Protein AF-A0A7J8AQA7-F1 (afdb_monomer_lite)

Structure (mmCIF, N/CA/C/O backbone):
data_AF-A0A7J8AQA7-F1
#
_entry.id   AF-A0A7J8AQA7-F1
#
loop_
_atom_site.group_PDB
_atom_site.id
_atom_site.type_symbol
_atom_site.label_atom_id
_atom_site.label_alt_id
_atom_site.label_comp_id
_atom_site.label_asym_id
_atom_site.label_entity_id
_atom_site.label_seq_id
_atom_site.pdbx_PDB_ins_code
_atom_site.Cartn_x
_atom_site.Cartn_y
_atom_site.Cartn_z
_atom_site.occupancy
_atom_site.B_iso_or_equiv
_atom_site.auth_seq_id
_atom_site.auth_comp_id
_atom_site.auth_asym_id
_atom_site.auth_atom_id
_atom_site.pdbx_PDB_model_num
ATOM 1 N N . MET A 1 1 ? 5.017 -14.494 -17.503 1.00 30.14 1 MET A N 1
ATOM 2 C CA . MET A 1 1 ? 5.510 -13.213 -18.049 1.00 30.14 1 MET A CA 1
ATOM 3 C C . MET A 1 1 ? 4.457 -12.730 -19.036 1.00 30.14 1 MET A C 1
ATOM 5 O O . MET A 1 1 ? 4.361 -13.286 -20.119 1.00 30.14 1 MET A O 1
ATOM 9 N N . LEU A 1 2 ? 3.559 -11.841 -18.611 1.00 31.84 2 LEU A N 1
ATOM 10 C CA . LEU A 1 2 ? 2.490 -11.309 -19.460 1.00 31.84 2 LEU A CA 1
ATOM 11 C C . LEU A 1 2 ? 2.710 -9.803 -19.559 1.00 31.84 2 LEU A C 1
ATOM 13 O O . LEU A 1 2 ? 2.365 -9.059 -18.648 1.00 31.84 2 LEU A O 1
ATOM 17 N N . THR A 1 3 ? 3.358 -9.385 -20.640 1.00 31.20 3 THR A N 1
ATOM 18 C CA . THR A 1 3 ? 3.394 -7.988 -21.063 1.00 31.20 3 THR A CA 1
ATOM 19 C C . THR A 1 3 ? 2.050 -7.640 -21.703 1.00 31.20 3 THR A C 1
ATOM 21 O O . THR A 1 3 ? 1.438 -8.448 -22.406 1.00 31.20 3 THR A O 1
ATOM 24 N N . CYS A 1 4 ? 1.550 -6.444 -21.404 1.00 30.61 4 CYS A N 1
ATOM 25 C CA . CYS A 1 4 ? 0.242 -5.981 -21.842 1.00 30.61 4 CYS A CA 1
ATOM 26 C C . CYS A 1 4 ? 0.306 -5.580 -23.325 1.00 30.61 4 CYS A C 1
ATOM 28 O O . CYS A 1 4 ? 0.794 -4.504 -23.662 1.00 30.61 4 CYS A O 1
ATOM 30 N N . ASN A 1 5 ? -0.181 -6.436 -24.227 1.00 33.88 5 ASN A N 1
ATOM 31 C CA . ASN A 1 5 ? -0.451 -6.035 -25.606 1.00 33.88 5 ASN A CA 1
ATOM 32 C C . ASN A 1 5 ? -1.796 -5.301 -25.666 1.00 33.88 5 ASN A C 1
ATOM 34 O O . ASN A 1 5 ? -2.840 -5.815 -25.264 1.00 33.88 5 ASN A O 1
ATOM 38 N N . LYS A 1 6 ? -1.757 -4.074 -26.180 1.00 42.66 6 LYS A N 1
ATOM 39 C CA . LYS A 1 6 ? -2.886 -3.150 -26.269 1.00 42.66 6 LYS A CA 1
ATOM 40 C C . LYS A 1 6 ? -3.877 -3.600 -27.349 1.00 42.66 6 LYS A C 1
ATOM 42 O O . LYS A 1 6 ? -3.692 -3.282 -28.516 1.00 42.66 6 LYS A O 1
ATOM 47 N N . ALA A 1 7 ? -4.952 -4.280 -26.955 1.00 35.72 7 ALA A N 1
ATOM 48 C CA . ALA A 1 7 ? -6.226 -4.282 -27.679 1.00 35.72 7 ALA A CA 1
ATOM 49 C C . ALA A 1 7 ? -7.349 -4.835 -26.786 1.00 35.72 7 ALA A C 1
ATOM 51 O O . ALA A 1 7 ? -7.366 -6.017 -26.474 1.00 35.72 7 ALA A O 1
ATOM 52 N N . GLY A 1 8 ? -8.308 -3.981 -26.417 1.00 34.59 8 GLY A N 1
ATOM 53 C CA . GLY A 1 8 ? -9.641 -4.411 -25.983 1.00 34.59 8 GLY A CA 1
ATOM 54 C C . GLY A 1 8 ? -9.737 -5.089 -24.612 1.00 34.59 8 GLY A C 1
ATOM 55 O O . GLY A 1 8 ? -9.644 -6.300 -24.494 1.00 34.59 8 GLY A O 1
ATOM 56 N N . GLY A 1 9 ? -10.048 -4.285 -23.593 1.00 37.91 9 GLY A N 1
ATOM 57 C CA . GLY A 1 9 ? -10.881 -4.670 -22.450 1.00 37.91 9 GLY A CA 1
ATOM 58 C C . GLY A 1 9 ? -10.621 -6.022 -21.784 1.00 37.91 9 GLY A C 1
ATOM 59 O O . GLY A 1 9 ? -11.379 -6.959 -22.002 1.00 37.91 9 GLY A O 1
ATOM 60 N N . ARG A 1 10 ? -9.682 -6.076 -20.835 1.00 32.62 10 ARG A N 1
ATOM 61 C CA . ARG A 1 10 ? -9.848 -6.888 -19.619 1.00 32.62 10 ARG A CA 1
ATOM 62 C C . ARG A 1 10 ? -8.823 -6.469 -18.574 1.00 32.62 10 ARG A C 1
ATOM 64 O O . ARG A 1 10 ? -7.625 -6.556 -18.808 1.00 32.62 10 ARG A O 1
ATOM 71 N N . MET A 1 11 ? -9.307 -6.016 -17.421 1.00 39.16 11 MET A N 1
ATOM 72 C CA . MET A 1 11 ? -8.495 -5.964 -16.209 1.00 39.16 11 MET A CA 1
ATOM 73 C C . MET A 1 11 ? -8.180 -7.418 -15.860 1.00 39.16 11 MET A C 1
ATOM 75 O O . MET A 1 11 ? -9.097 -8.197 -15.593 1.00 39.16 11 MET A O 1
ATOM 79 N N . VAL A 1 12 ? -6.916 -7.810 -15.971 1.00 38.47 12 VAL A N 1
ATOM 80 C CA . VAL A 1 12 ? -6.472 -9.153 -15.593 1.00 38.47 12 VAL A CA 1
ATOM 81 C C . VAL A 1 12 ? -6.319 -9.160 -14.079 1.00 38.47 12 VAL A C 1
ATOM 83 O O . VAL A 1 12 ? -5.291 -8.786 -13.526 1.00 38.47 12 VAL A O 1
ATOM 86 N N . VAL A 1 13 ? -7.422 -9.505 -13.421 1.00 39.62 13 VAL A N 1
ATOM 87 C CA . VAL A 1 13 ? -7.413 -10.099 -12.091 1.00 39.62 13 VAL A CA 1
ATOM 88 C C . VAL A 1 13 ? -7.172 -11.590 -12.281 1.00 39.62 13 VAL A C 1
ATOM 90 O O . VAL A 1 13 ? -7.855 -12.206 -13.088 1.00 39.62 13 VAL A O 1
ATOM 93 N N . ASP A 1 14 ? -6.235 -12.153 -11.530 1.00 31.72 14 ASP A N 1
ATOM 94 C CA . ASP A 1 14 ? -6.344 -13.534 -11.067 1.00 31.72 14 ASP A CA 1
ATOM 95 C C . ASP A 1 14 ? -5.856 -13.583 -9.616 1.00 31.72 14 ASP A C 1
ATOM 97 O O . ASP A 1 14 ? -4.733 -13.958 -9.294 1.00 31.72 14 ASP A O 1
ATOM 101 N N . ALA A 1 15 ? -6.754 -13.152 -8.734 1.00 33.06 15 ALA A N 1
ATOM 102 C CA . ALA A 1 15 ? -6.940 -13.734 -7.417 1.00 33.06 15 ALA A CA 1
ATOM 103 C C . ALA A 1 15 ? -8.458 -13.836 -7.222 1.00 33.06 15 ALA A C 1
ATOM 105 O O . ALA A 1 15 ? -9.181 -12.841 -7.288 1.00 33.06 15 ALA A O 1
ATOM 106 N N . ALA A 1 16 ? -8.960 -15.061 -7.100 1.00 38.97 16 ALA A N 1
ATOM 107 C CA . ALA A 1 16 ? -10.382 -15.335 -7.009 1.00 38.97 16 ALA A CA 1
ATOM 108 C C . ALA A 1 16 ? -10.960 -14.794 -5.691 1.00 38.97 16 ALA A C 1
ATOM 110 O O . ALA A 1 16 ? -10.755 -15.411 -4.654 1.00 38.97 16 ALA A O 1
ATOM 111 N N . ASN A 1 17 ? -11.716 -13.689 -5.724 1.00 30.92 17 ASN A N 1
ATOM 112 C CA . ASN A 1 17 ? -12.956 -13.557 -4.952 1.00 30.92 17 ASN A CA 1
ATOM 113 C C . ASN A 1 17 ? -13.816 -12.372 -5.428 1.00 30.92 17 ASN A C 1
ATOM 115 O O . ASN A 1 17 ? -13.316 -11.370 -5.928 1.00 30.9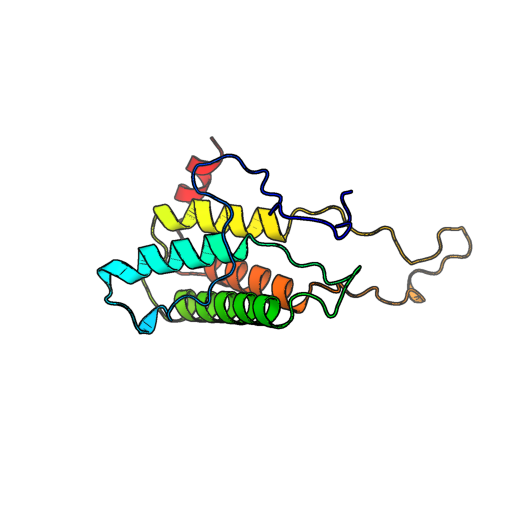2 17 ASN A O 1
ATOM 119 N N . SER A 1 18 ? -15.129 -12.526 -5.277 1.00 36.09 18 SER A N 1
ATOM 120 C CA . SER A 1 18 ? -16.219 -11.678 -5.768 1.00 36.09 18 SER A CA 1
ATOM 121 C C . SER A 1 18 ? -15.983 -10.165 -5.668 1.00 36.09 18 SER A C 1
ATOM 123 O O . SER A 1 18 ? -16.062 -9.606 -4.579 1.00 36.09 18 SER A O 1
ATOM 125 N N . ASN A 1 19 ? -15.752 -9.501 -6.798 1.00 36.84 19 ASN A N 1
ATOM 126 C CA . ASN A 1 19 ? -16.302 -8.199 -7.203 1.00 36.84 19 ASN A CA 1
ATOM 127 C C . ASN A 1 19 ? -15.638 -7.828 -8.531 1.00 36.84 19 ASN A C 1
ATOM 129 O O . ASN A 1 19 ? -14.451 -8.073 -8.711 1.00 36.84 19 ASN A O 1
ATOM 133 N N . GLY A 1 20 ? -16.426 -7.316 -9.479 1.00 39.41 20 GLY A N 1
ATOM 134 C CA . GLY A 1 20 ? -15.998 -7.043 -10.850 1.00 39.41 20 GLY A CA 1
ATOM 135 C C . GLY A 1 20 ? -14.749 -6.158 -10.965 1.00 39.41 20 GLY A C 1
ATOM 136 O O . GLY A 1 20 ? -14.206 -5.674 -9.975 1.00 39.41 20 GLY A O 1
ATOM 137 N N . PRO A 1 21 ? -14.274 -5.934 -12.194 1.00 43.75 21 PRO A N 1
ATOM 138 C CA . PRO A 1 21 ? -12.942 -5.413 -12.421 1.00 43.75 21 PRO A CA 1
ATOM 139 C C . PRO A 1 21 ? -12.859 -3.981 -11.846 1.00 43.75 21 PRO A C 1
ATOM 141 O O . PRO A 1 21 ? -13.599 -3.086 -12.260 1.00 43.75 21 PRO A O 1
ATOM 144 N N . PHE A 1 22 ? -12.047 -3.805 -10.796 1.00 49.50 22 PHE A N 1
ATOM 145 C CA . PHE A 1 22 ? -11.939 -2.561 -10.030 1.00 49.50 22 PHE A CA 1
ATOM 146 C C . PHE A 1 22 ? -11.366 -1.464 -10.930 1.00 49.50 22 PHE A C 1
ATOM 148 O O . PHE A 1 22 ? -10.165 -1.428 -11.194 1.00 49.50 22 PHE A O 1
ATOM 155 N N . GLN A 1 23 ? -12.217 -0.550 -11.401 1.00 50.06 23 GLN A N 1
ATOM 156 C CA . GLN A 1 23 ? -11.722 0.669 -12.028 1.00 50.06 23 GLN A CA 1
ATOM 157 C C . GLN A 1 23 ? -10.985 1.493 -10.963 1.00 50.06 23 GLN A C 1
ATOM 159 O O . GLN A 1 23 ? -11.539 1.693 -9.877 1.00 50.06 23 GLN A O 1
ATOM 164 N N . PRO A 1 24 ? -9.763 1.987 -11.232 1.00 58.22 24 PRO A N 1
ATOM 165 C CA . PRO A 1 24 ? -9.125 2.933 -10.336 1.00 58.22 24 PRO A CA 1
ATOM 166 C C . PRO A 1 24 ? -10.005 4.185 -10.334 1.00 58.22 24 PRO A C 1
ATOM 168 O O . PRO A 1 24 ? -10.106 4.881 -11.332 1.00 58.22 24 PRO A O 1
ATOM 171 N N . VAL A 1 25 ? -10.723 4.435 -9.246 1.00 72.38 25 VAL A N 1
ATOM 172 C CA . VAL A 1 25 ? -11.500 5.660 -9.030 1.00 72.38 25 VAL A CA 1
ATOM 173 C C . VAL A 1 25 ? -10.832 6.397 -7.882 1.00 72.38 25 VAL A C 1
ATOM 175 O O . VAL A 1 25 ? -10.377 5.768 -6.930 1.00 72.38 25 VAL A O 1
ATOM 178 N N . ALA A 1 26 ? -10.728 7.722 -7.958 1.00 80.94 26 ALA A N 1
ATOM 179 C CA . ALA A 1 26 ? -10.256 8.494 -6.814 1.00 80.94 26 ALA A CA 1
ATOM 180 C C . ALA A 1 26 ? -11.281 8.362 -5.676 1.00 80.94 26 ALA A C 1
ATOM 182 O O . ALA A 1 26 ? -12.397 8.871 -5.782 1.00 80.94 26 ALA A O 1
ATOM 183 N N . LEU A 1 27 ? -10.919 7.624 -4.627 1.00 83.69 27 LEU A N 1
ATOM 184 C CA . LEU A 1 27 ? -11.731 7.488 -3.423 1.00 83.69 27 LEU A CA 1
ATOM 185 C C . LEU A 1 27 ? -11.595 8.740 -2.549 1.00 83.69 27 LEU A C 1
ATOM 187 O O . LEU A 1 27 ? -10.573 9.426 -2.600 1.00 83.69 27 LEU A O 1
ATOM 191 N N . LEU A 1 28 ? -12.612 9.002 -1.723 1.00 88.62 28 LEU A N 1
ATOM 192 C CA . LEU A 1 28 ? -12.604 10.081 -0.729 1.00 88.62 28 LEU A CA 1
ATOM 193 C C . LEU A 1 28 ? -11.411 9.958 0.230 1.00 88.62 28 LEU A C 1
ATOM 195 O O . LEU A 1 28 ? -10.834 8.874 0.377 1.00 88.62 28 LEU A O 1
ATOM 199 N N . HIS A 1 29 ? -11.059 11.055 0.899 1.00 92.25 29 HIS A N 1
ATOM 200 C CA . HIS A 1 29 ? -10.074 11.008 1.974 1.00 92.25 29 HIS A CA 1
ATOM 201 C C . HIS A 1 29 ? -10.657 10.350 3.229 1.00 92.25 29 HIS A C 1
ATOM 203 O O . HIS A 1 29 ? -11.825 10.554 3.560 1.00 92.25 29 HIS A O 1
ATOM 209 N N . ILE A 1 30 ? -9.838 9.593 3.962 1.00 91.62 30 ILE A N 1
ATOM 210 C CA . ILE A 1 30 ? -10.271 8.854 5.161 1.00 91.62 30 ILE A CA 1
ATOM 211 C C . ILE A 1 30 ? -10.768 9.816 6.246 1.00 91.62 30 ILE A C 1
ATOM 213 O O . ILE A 1 30 ? -11.779 9.565 6.894 1.00 91.62 30 ILE A O 1
ATOM 217 N N . ARG A 1 31 ? -10.104 10.963 6.405 1.00 90.94 31 ARG A N 1
ATOM 218 C CA . ARG A 1 31 ? -10.490 11.985 7.391 1.00 90.94 31 ARG A CA 1
ATOM 219 C C . ARG A 1 31 ? -11.814 12.691 7.074 1.00 90.94 31 ARG A C 1
ATOM 221 O O . ARG A 1 31 ? -12.380 13.321 7.961 1.00 90.94 31 ARG A O 1
ATOM 228 N N . ASP A 1 32 ? -12.283 12.600 5.829 1.00 93.25 32 ASP A N 1
ATOM 229 C CA . ASP A 1 32 ? -13.482 13.299 5.361 1.00 93.25 32 ASP A CA 1
ATOM 230 C C . ASP A 1 32 ? -14.755 12.448 5.535 1.00 93.25 32 ASP A C 1
ATOM 232 O O . ASP A 1 32 ? -15.857 12.944 5.295 1.00 93.25 32 ASP A O 1
ATOM 236 N N . VAL A 1 33 ? -14.634 11.179 5.961 1.00 93.56 33 VAL A N 1
ATOM 237 C CA . VAL A 1 33 ? -15.784 10.302 6.241 1.00 93.56 33 VAL A CA 1
ATOM 238 C C . VAL A 1 33 ? -16.019 10.115 7.748 1.00 93.56 33 VAL A C 1
ATOM 240 O O . VAL A 1 33 ? -15.068 10.169 8.539 1.00 93.56 33 VAL A O 1
ATOM 243 N N . PRO A 1 34 ? -17.275 9.874 8.180 1.00 93.56 34 PRO A N 1
ATOM 244 C CA . PRO A 1 34 ? -17.592 9.612 9.581 1.00 93.56 34 PRO A CA 1
ATOM 245 C C . PRO A 1 34 ? -16.808 8.411 10.138 1.00 93.56 34 PRO A C 1
ATOM 247 O O . PRO A 1 34 ? -16.604 7.442 9.405 1.00 93.56 34 PRO A O 1
ATOM 250 N N . PRO A 1 35 ? -16.444 8.394 11.438 1.00 91.25 35 PRO A N 1
ATOM 251 C CA . PRO A 1 35 ? -15.665 7.304 12.037 1.00 91.25 35 PRO A CA 1
ATOM 252 C C . PRO A 1 35 ? -16.181 5.879 11.749 1.00 91.25 35 PRO A C 1
ATOM 254 O O . PRO A 1 35 ? -15.359 5.019 11.441 1.00 91.25 35 PRO A O 1
ATOM 257 N N . PRO A 1 36 ? -17.506 5.603 11.749 1.00 90.88 36 PRO A N 1
ATOM 258 C CA . PRO A 1 36 ? -18.030 4.271 11.422 1.00 90.88 36 PRO A CA 1
ATOM 259 C C . PRO A 1 36 ? -17.745 3.799 9.987 1.00 90.88 36 PRO A C 1
ATOM 261 O O . PRO A 1 36 ? -17.835 2.608 9.703 1.00 90.88 36 PRO A O 1
ATOM 264 N N . GLU A 1 37 ? -17.436 4.714 9.066 1.00 94.19 37 GLU A N 1
ATOM 265 C CA . GLU A 1 37 ? -17.179 4.411 7.655 1.00 94.19 37 GLU A CA 1
ATOM 266 C C . GLU A 1 37 ? -15.681 4.354 7.317 1.00 94.19 37 GLU A C 1
ATOM 268 O O . GLU A 1 37 ? -15.315 3.852 6.252 1.00 94.19 37 GLU A O 1
ATOM 273 N N . GLN A 1 38 ? -14.809 4.822 8.218 1.00 95.00 38 GLN A N 1
ATOM 274 C CA . GLN A 1 38 ? -13.367 4.928 7.970 1.00 95.00 38 GLN A CA 1
ATOM 275 C C . GLN A 1 38 ? -12.709 3.568 7.739 1.00 95.00 38 GLN A C 1
ATOM 277 O O . GLN A 1 38 ? -11.965 3.421 6.773 1.00 95.00 38 GLN A O 1
ATOM 282 N N . GLU A 1 39 ? -13.021 2.555 8.554 1.00 96.00 39 GLU A N 1
ATOM 283 C CA . GLU A 1 39 ? -12.474 1.199 8.381 1.00 96.00 39 GLU A CA 1
ATOM 284 C C . GLU A 1 39 ? -12.857 0.618 7.012 1.00 96.00 39 GLU A C 1
ATOM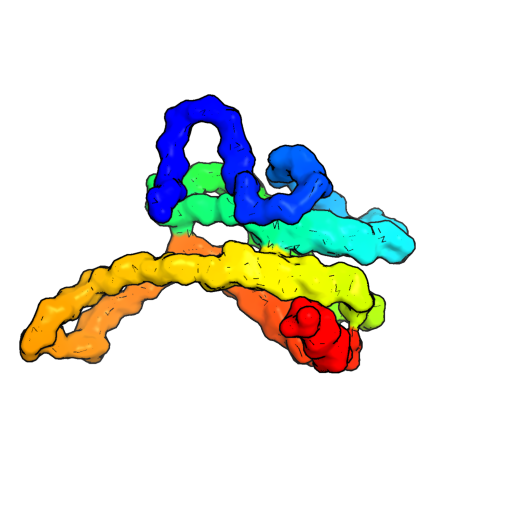 286 O O . GLU A 1 39 ? -12.013 0.116 6.268 1.00 96.00 39 GLU A O 1
ATOM 291 N N . LYS A 1 40 ? -14.129 0.767 6.628 1.00 95.50 40 LYS A N 1
ATOM 292 C CA . LYS A 1 40 ? -14.630 0.297 5.335 1.00 95.50 40 LYS A CA 1
ATOM 293 C C . LYS A 1 40 ? -13.914 0.985 4.172 1.00 95.50 40 LYS A C 1
ATOM 295 O O . LYS A 1 40 ? -13.547 0.318 3.204 1.00 95.50 40 LYS A O 1
ATOM 300 N N . LEU A 1 41 ? -13.714 2.301 4.251 1.00 96.00 41 LEU A N 1
ATOM 301 C CA . LEU A 1 41 ? -12.988 3.061 3.233 1.00 96.00 41 LEU A CA 1
ATOM 302 C C . LEU A 1 41 ? -11.498 2.689 3.198 1.00 96.00 41 LEU A C 1
ATOM 304 O O . LEU A 1 41 ? -10.916 2.584 2.118 1.00 96.00 41 LEU A O 1
ATOM 308 N N . PHE A 1 42 ? -10.887 2.441 4.354 1.00 97.31 42 PHE A N 1
ATOM 309 C CA . PHE A 1 42 ? -9.498 2.006 4.452 1.00 97.31 42 PHE A CA 1
ATOM 310 C C . PHE A 1 42 ? -9.287 0.647 3.768 1.00 97.31 42 PHE A C 1
ATOM 312 O O . PHE A 1 42 ? -8.400 0.519 2.925 1.00 97.31 42 PHE A O 1
ATOM 319 N N . ILE A 1 43 ? -10.180 -0.322 4.001 1.00 96.69 43 ILE A N 1
ATOM 320 C CA . ILE A 1 43 ? -10.188 -1.611 3.284 1.00 96.69 43 ILE A CA 1
ATOM 321 C C . ILE A 1 43 ? -10.336 -1.406 1.770 1.00 96.69 43 ILE A C 1
ATOM 323 O O . ILE A 1 43 ? -9.635 -2.038 0.978 1.00 96.69 43 ILE A O 1
ATOM 327 N N . GLN A 1 44 ? -11.219 -0.503 1.333 1.00 95.69 44 GLN A N 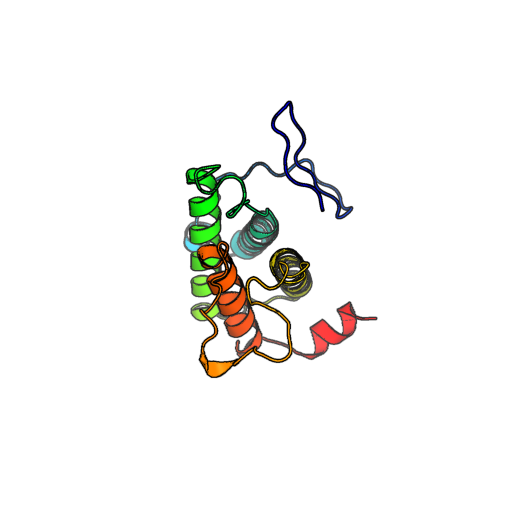1
ATOM 328 C CA . GLN A 1 44 ? -11.368 -0.200 -0.094 1.00 95.69 44 GLN A CA 1
ATOM 329 C C . GLN A 1 44 ? -10.079 0.359 -0.709 1.00 95.69 44 GLN A C 1
ATOM 331 O O . GLN A 1 44 ? -9.717 -0.042 -1.816 1.00 95.69 44 GLN A O 1
ATOM 336 N N . LYS A 1 45 ? -9.362 1.236 0.005 1.00 96.50 45 LYS A N 1
ATOM 337 C CA . LYS A 1 45 ? -8.068 1.772 -0.441 1.00 96.50 45 LYS A CA 1
ATOM 338 C C . LYS A 1 45 ? -6.980 0.697 -0.488 1.00 96.50 45 LYS A C 1
ATOM 340 O O . LYS A 1 45 ? -6.235 0.665 -1.468 1.00 96.50 45 LYS A O 1
ATOM 345 N N . LEU A 1 46 ? -6.925 -0.216 0.487 1.00 97.62 46 LEU A N 1
ATOM 346 C CA . LEU A 1 46 ? -6.004 -1.364 0.466 1.00 97.62 46 LEU A CA 1
ATOM 347 C C . LEU A 1 46 ? -6.212 -2.212 -0.792 1.00 97.62 46 LEU A C 1
ATOM 349 O O . LEU A 1 46 ? -5.269 -2.438 -1.550 1.00 97.62 46 LEU A O 1
ATOM 353 N N . ARG A 1 47 ? -7.464 -2.581 -1.081 1.00 96.19 47 ARG A N 1
ATOM 354 C CA . ARG A 1 47 ? -7.829 -3.344 -2.286 1.00 96.19 47 ARG A CA 1
ATOM 355 C C . ARG A 1 47 ? -7.520 -2.590 -3.573 1.00 96.19 47 ARG A C 1
ATOM 357 O O . ARG A 1 47 ? -7.031 -3.179 -4.532 1.00 96.19 47 ARG A O 1
ATOM 364 N N . GLN A 1 48 ? -7.757 -1.279 -3.601 1.00 93.06 48 GLN A N 1
ATOM 365 C CA . GLN A 1 48 ? -7.394 -0.444 -4.744 1.00 93.06 48 GLN A CA 1
ATOM 366 C C . GLN A 1 48 ? -5.877 -0.444 -4.993 1.00 93.06 48 GLN A C 1
ATOM 368 O O . GLN A 1 48 ? -5.438 -0.453 -6.144 1.00 93.06 48 GLN A O 1
ATOM 373 N N . CYS A 1 49 ? -5.067 -0.479 -3.935 1.00 96.94 49 CYS A N 1
ATOM 374 C CA . CYS A 1 49 ? -3.610 -0.512 -4.038 1.00 96.94 49 CYS A CA 1
ATOM 375 C C . CYS A 1 49 ? -3.049 -1.869 -4.504 1.00 96.94 49 CYS A C 1
ATOM 377 O O . CYS A 1 49 ? -1.858 -1.952 -4.812 1.00 96.94 49 CYS A O 1
ATOM 379 N N . CYS A 1 50 ? -3.886 -2.904 -4.648 1.00 96.19 50 CYS A N 1
ATOM 380 C CA . CYS A 1 50 ? -3.517 -4.159 -5.311 1.00 96.19 50 CYS A CA 1
ATOM 381 C C . CYS A 1 50 ? -3.423 -4.027 -6.842 1.00 96.19 50 CYS A C 1
ATOM 383 O O . CYS A 1 50 ? -2.841 -4.890 -7.494 1.00 96.19 50 CYS A O 1
ATOM 385 N N . VAL A 1 51 ? -3.960 -2.956 -7.444 1.00 93.94 51 VAL A N 1
ATOM 386 C CA . VAL A 1 51 ? -3.815 -2.713 -8.888 1.00 93.94 51 VAL A CA 1
ATOM 387 C C . VAL A 1 51 ? -2.357 -2.374 -9.204 1.00 93.94 51 VAL A C 1
ATOM 389 O O . VAL A 1 51 ? -1.798 -1.418 -8.659 1.00 93.94 51 VAL A O 1
ATOM 392 N N . LEU A 1 52 ? -1.732 -3.163 -10.078 1.00 92.44 52 LEU A N 1
ATOM 393 C CA . LEU A 1 52 ? -0.347 -2.976 -10.510 1.00 92.44 52 LEU A CA 1
ATOM 394 C C . LEU A 1 52 ? -0.285 -2.092 -11.759 1.00 92.44 52 LEU A C 1
ATOM 396 O O . LEU A 1 52 ? -1.136 -2.189 -12.641 1.00 92.44 52 LEU A O 1
ATOM 400 N N . PHE A 1 53 ? 0.740 -1.248 -11.829 1.00 91.88 53 PHE A N 1
ATOM 401 C CA . PHE A 1 53 ? 1.002 -0.382 -12.975 1.00 91.88 53 PHE A CA 1
ATOM 402 C C . PHE A 1 53 ? 2.328 -0.761 -13.617 1.00 91.88 53 PHE A C 1
ATOM 404 O O . PHE A 1 53 ? 3.279 -1.118 -12.922 1.00 91.88 53 PHE A O 1
ATOM 411 N N . ASP A 1 54 ? 2.390 -0.651 -14.940 1.00 90.19 54 ASP A N 1
ATOM 412 C CA . ASP A 1 54 ? 3.621 -0.860 -15.688 1.00 90.19 54 ASP A CA 1
ATOM 413 C C . ASP A 1 54 ? 4.466 0.423 -15.675 1.00 90.19 54 ASP A C 1
ATOM 415 O O . ASP A 1 54 ? 4.022 1.485 -16.116 1.00 90.19 54 ASP A O 1
ATOM 419 N N . PHE A 1 55 ? 5.676 0.331 -15.128 1.00 91.38 55 PHE A N 1
ATOM 420 C CA . PHE A 1 55 ? 6.664 1.414 -15.111 1.00 91.38 55 PHE A CA 1
ATOM 421 C C . PHE A 1 55 ? 7.822 1.171 -16.087 1.00 91.38 55 PHE A C 1
ATOM 423 O O . PHE A 1 55 ? 8.650 2.061 -16.259 1.00 91.38 55 PHE A O 1
ATOM 430 N N . VAL A 1 56 ? 7.881 -0.007 -16.719 1.00 89.94 56 VAL A N 1
ATOM 431 C CA . VAL A 1 56 ? 9.004 -0.437 -17.560 1.00 89.94 56 VAL A CA 1
ATOM 432 C C . VAL A 1 56 ? 8.618 -0.407 -19.036 1.00 89.94 56 VAL A C 1
ATOM 434 O O . VAL A 1 56 ? 9.294 0.254 -19.819 1.00 89.94 56 VAL A O 1
ATOM 437 N N . SER A 1 57 ? 7.535 -1.084 -19.433 1.00 89.50 57 SER A N 1
ATOM 438 C CA . SER A 1 57 ? 7.190 -1.213 -20.859 1.00 89.50 57 SER A CA 1
ATOM 439 C C . SER A 1 57 ? 6.503 0.036 -21.416 1.00 89.50 57 SER A C 1
ATOM 441 O O . SER A 1 57 ? 6.713 0.378 -22.576 1.00 89.50 57 SER A O 1
ATOM 443 N N . ASP A 1 58 ? 5.697 0.726 -20.603 1.00 88.94 58 ASP A N 1
ATOM 444 C CA . ASP A 1 58 ? 5.056 2.000 -20.965 1.00 88.94 58 ASP A CA 1
ATOM 445 C C . ASP A 1 58 ? 5.086 2.989 -19.778 1.00 88.94 58 ASP A C 1
ATOM 447 O O . ASP A 1 58 ? 4.098 3.159 -19.054 1.00 88.94 58 ASP A O 1
ATOM 451 N N . PRO A 1 59 ? 6.229 3.661 -19.530 1.00 89.25 59 PRO A N 1
ATOM 452 C CA . PRO A 1 59 ? 6.404 4.531 -18.363 1.00 89.25 59 PRO A CA 1
ATOM 453 C C . PRO A 1 59 ? 5.397 5.688 -18.299 1.00 89.25 59 PRO A C 1
ATOM 455 O O . PRO A 1 59 ? 5.036 6.135 -17.207 1.00 89.25 59 PRO A O 1
ATOM 458 N N . LEU A 1 60 ? 4.913 6.144 -19.460 1.00 91.06 60 LEU A N 1
ATOM 459 C CA . LEU A 1 60 ? 3.979 7.262 -19.600 1.00 91.06 60 LEU A CA 1
ATOM 460 C C . LEU A 1 60 ? 2.506 6.822 -19.613 1.00 91.06 60 LEU A C 1
ATOM 462 O O . LEU A 1 60 ? 1.618 7.676 -19.696 1.00 91.06 60 LEU A O 1
ATOM 466 N N . SER A 1 61 ? 2.217 5.522 -19.495 1.00 92.06 61 SER A N 1
ATOM 467 C CA . SER A 1 61 ? 0.845 5.045 -19.334 1.00 92.06 61 SER A CA 1
ATOM 468 C C . SER A 1 61 ? 0.277 5.449 -17.977 1.00 92.06 61 SER A C 1
ATOM 470 O O . SER A 1 61 ? 0.996 5.548 -16.976 1.00 92.06 61 SER A O 1
ATOM 472 N N . ASP A 1 62 ? -1.043 5.650 -17.944 1.00 91.25 62 ASP A N 1
ATOM 473 C CA . ASP A 1 62 ? -1.839 5.698 -16.716 1.00 91.25 62 ASP A CA 1
ATOM 474 C C . ASP A 1 62 ? -1.341 6.688 -15.652 1.00 91.25 62 ASP A C 1
ATOM 476 O O . ASP A 1 62 ? -1.620 6.501 -14.471 1.00 91.25 62 ASP A O 1
ATOM 480 N N . LEU A 1 63 ? -0.645 7.766 -16.042 1.00 92.88 63 LEU A N 1
ATOM 481 C CA . LEU A 1 63 ? -0.028 8.733 -15.116 1.00 92.88 63 LEU A CA 1
ATOM 482 C C . LEU A 1 63 ? -1.004 9.232 -14.045 1.00 92.88 63 LEU A C 1
ATOM 484 O O . LEU A 1 63 ? -0.673 9.282 -12.863 1.00 92.88 63 LEU A O 1
ATOM 488 N N . LYS A 1 64 ? -2.245 9.527 -14.453 1.00 92.75 64 LYS A N 1
ATOM 489 C CA . LYS A 1 64 ? -3.326 9.908 -13.537 1.00 92.75 64 LYS A CA 1
ATOM 490 C C . LYS A 1 64 ? -3.569 8.839 -12.467 1.00 92.75 64 LYS A C 1
ATOM 492 O O . LYS A 1 64 ? -3.712 9.162 -11.295 1.00 92.75 64 LYS A O 1
ATOM 497 N N . TRP A 1 65 ? -3.648 7.573 -12.864 1.00 91.44 65 TRP A N 1
ATOM 498 C CA . TRP A 1 65 ? -3.966 6.464 -11.967 1.00 91.44 65 TRP A CA 1
ATOM 499 C C . TRP A 1 65 ? -2.768 6.026 -11.124 1.00 91.44 65 TRP A C 1
ATOM 501 O O . TRP A 1 65 ? -2.947 5.674 -9.958 1.00 91.44 65 TRP A O 1
ATOM 511 N N . LYS A 1 66 ? -1.551 6.144 -11.667 1.00 94.06 66 LYS A N 1
ATOM 512 C CA . LYS A 1 66 ? -0.304 6.018 -10.907 1.00 94.06 66 LYS A CA 1
ATOM 513 C C . LYS A 1 66 ? -0.262 7.039 -9.770 1.00 94.06 66 LYS A C 1
ATOM 515 O O . LYS A 1 66 ? 0.051 6.662 -8.643 1.00 94.06 66 LYS A O 1
ATOM 520 N N . GLU A 1 67 ? -0.645 8.289 -10.032 1.00 95.62 67 GLU A N 1
ATOM 521 C CA . GLU A 1 67 ? -0.703 9.320 -8.991 1.00 95.62 67 GLU A CA 1
ATOM 522 C C . GLU A 1 67 ? -1.812 9.056 -7.966 1.00 95.62 67 GLU A C 1
ATOM 524 O O . GLU A 1 67 ? -1.576 9.189 -6.769 1.00 95.62 67 GLU A O 1
ATOM 529 N N . VAL A 1 68 ? -2.990 8.587 -8.395 1.00 94.94 68 VAL A N 1
ATOM 530 C CA . VAL A 1 68 ? -4.064 8.182 -7.466 1.00 94.94 68 VAL A CA 1
ATOM 531 C C . VAL A 1 68 ? -3.589 7.085 -6.508 1.00 94.94 68 VAL A C 1
ATOM 533 O O . VAL A 1 68 ? -3.809 7.202 -5.303 1.00 94.94 68 VAL A O 1
ATOM 536 N N . LYS A 1 69 ? -2.903 6.044 -7.004 1.00 96.69 69 LYS A N 1
ATOM 537 C CA . LYS A 1 69 ? -2.350 4.986 -6.141 1.00 96.69 69 LYS A CA 1
ATOM 538 C C . LYS A 1 69 ? -1.274 5.528 -5.200 1.00 96.69 69 LYS A C 1
ATOM 540 O O . LYS A 1 69 ? -1.285 5.192 -4.019 1.00 96.69 69 LYS A O 1
ATOM 545 N N . ARG A 1 70 ? -0.380 6.392 -5.692 1.00 97.88 70 ARG A N 1
ATOM 546 C CA . ARG A 1 70 ? 0.663 7.027 -4.871 1.00 97.88 70 ARG A CA 1
ATOM 547 C C . ARG A 1 70 ? 0.049 7.835 -3.722 1.00 97.88 70 ARG A C 1
ATOM 549 O O . ARG A 1 70 ? 0.441 7.656 -2.573 1.00 97.88 70 ARG A O 1
ATOM 556 N N . ALA A 1 71 ? -0.938 8.679 -4.019 1.00 97.06 71 ALA A N 1
ATOM 557 C CA . ALA A 1 71 ? -1.637 9.485 -3.022 1.00 97.06 71 ALA A CA 1
ATOM 558 C C . ALA A 1 71 ? -2.400 8.618 -2.007 1.00 97.06 71 ALA A C 1
ATOM 560 O O . ALA A 1 71 ? -2.332 8.886 -0.812 1.00 97.06 71 ALA A O 1
ATOM 561 N N . ALA A 1 72 ? -3.070 7.551 -2.460 1.00 97.12 72 ALA A N 1
ATOM 562 C CA . ALA A 1 72 ? -3.774 6.623 -1.577 1.00 97.12 72 ALA A CA 1
ATOM 563 C C . ALA A 1 72 ? -2.820 5.888 -0.620 1.00 97.12 72 ALA A C 1
ATOM 565 O O . ALA A 1 72 ? -3.104 5.807 0.570 1.00 97.12 72 ALA A O 1
ATOM 566 N N . LEU A 1 73 ? -1.677 5.392 -1.111 1.00 98.38 73 LEU A N 1
ATOM 567 C CA . LEU A 1 73 ? -0.654 4.769 -0.264 1.00 98.38 73 LEU A CA 1
ATOM 568 C C . LEU A 1 73 ? -0.101 5.764 0.768 1.00 98.38 73 LEU A C 1
ATOM 570 O O . LEU A 1 73 ? -0.039 5.436 1.948 1.00 98.38 73 LEU A O 1
ATOM 574 N N . SER A 1 74 ? 0.231 6.986 0.338 1.00 98.06 74 SER A N 1
ATOM 575 C CA . SER A 1 74 ? 0.717 8.057 1.222 1.00 98.06 74 SER A CA 1
ATOM 576 C C . SER A 1 74 ? -0.289 8.387 2.328 1.00 98.06 74 SER A C 1
ATOM 578 O O . SER A 1 74 ? 0.070 8.467 3.498 1.00 98.06 74 SER A O 1
ATOM 580 N N . GLU A 1 75 ? -1.567 8.525 1.974 1.00 98.06 75 GLU A N 1
ATOM 581 C CA . GLU A 1 75 ? -2.637 8.764 2.940 1.00 98.06 75 GLU A CA 1
ATOM 582 C C . GLU A 1 75 ? -2.778 7.605 3.936 1.00 98.06 75 GLU A C 1
ATOM 584 O O . GLU A 1 75 ? -2.967 7.837 5.127 1.00 98.06 75 GLU A O 1
ATOM 589 N N . MET A 1 76 ? -2.676 6.356 3.472 1.00 98.12 76 MET A N 1
ATOM 590 C CA . MET A 1 76 ? -2.754 5.186 4.348 1.00 98.12 76 MET A CA 1
ATOM 591 C C . MET A 1 76 ? -1.584 5.122 5.337 1.00 98.12 76 MET A C 1
ATOM 593 O O . MET A 1 76 ? -1.811 4.766 6.492 1.00 98.12 76 MET A O 1
ATOM 597 N N . VAL A 1 77 ? -0.368 5.504 4.924 1.00 98.19 77 VAL A N 1
ATOM 598 C CA . VAL A 1 77 ? 0.795 5.649 5.822 1.00 98.19 77 VAL A CA 1
ATOM 599 C C . VAL A 1 77 ? 0.499 6.680 6.911 1.00 98.19 77 VAL A C 1
ATOM 601 O O . VAL A 1 77 ? 0.653 6.390 8.100 1.00 98.19 77 VAL A O 1
ATOM 604 N N . GLU A 1 78 ? 0.036 7.871 6.524 1.00 97.31 78 GLU A N 1
ATOM 605 C CA . GLU A 1 78 ? -0.307 8.932 7.474 1.00 97.31 78 GLU A CA 1
ATOM 606 C C . GLU A 1 78 ? -1.418 8.493 8.435 1.00 97.31 78 GLU A C 1
ATOM 608 O O . GLU A 1 78 ? -1.321 8.747 9.640 1.00 97.31 78 GLU A O 1
ATOM 613 N N . TYR A 1 79 ? -2.438 7.801 7.920 1.00 96.69 79 TYR A N 1
ATOM 614 C CA . TYR A 1 79 ? -3.586 7.329 8.685 1.00 96.69 79 TYR A CA 1
ATOM 615 C C . TYR A 1 79 ? -3.174 6.366 9.801 1.00 96.69 79 TYR A C 1
ATOM 617 O O . TYR A 1 79 ? -3.525 6.609 10.954 1.00 96.69 79 TYR A O 1
ATOM 625 N N . ILE A 1 80 ? -2.382 5.330 9.506 1.00 96.81 80 ILE A N 1
ATOM 626 C CA . ILE A 1 80 ? -1.957 4.365 10.537 1.00 96.81 80 ILE A CA 1
ATOM 627 C C . ILE A 1 80 ? -0.907 4.931 11.498 1.00 96.81 80 ILE A C 1
ATOM 629 O O . ILE A 1 80 ? -0.780 4.448 12.617 1.00 96.81 80 ILE A O 1
ATOM 633 N N . THR A 1 81 ? -0.164 5.958 11.081 1.00 95.88 81 THR A N 1
ATOM 634 C CA . THR A 1 81 ? 0.879 6.576 11.913 1.00 95.88 81 THR A CA 1
ATOM 635 C C . THR A 1 81 ? 0.287 7.518 12.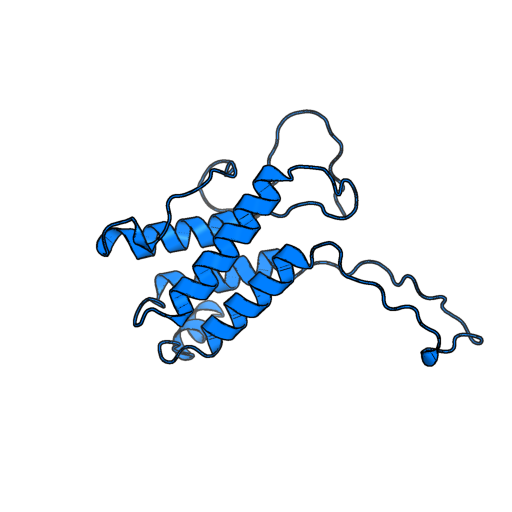963 1.00 95.88 81 THR A C 1
ATOM 637 O O . THR A 1 81 ? 0.785 7.591 14.085 1.00 95.88 81 THR A O 1
ATOM 640 N N . HIS A 1 82 ? -0.776 8.252 12.617 1.00 95.00 82 HIS A N 1
ATOM 641 C CA . HIS A 1 82 ? -1.320 9.317 13.470 1.00 95.00 82 HIS A CA 1
ATOM 642 C C . HIS A 1 82 ? -2.617 8.948 14.198 1.00 95.00 82 HIS A C 1
ATOM 644 O O . HIS A 1 82 ? -3.075 9.723 15.039 1.00 95.00 82 HIS A O 1
ATOM 650 N N . ASN A 1 83 ? -3.214 7.790 13.908 1.00 93.62 83 ASN A N 1
ATOM 651 C CA . ASN A 1 83 ? -4.459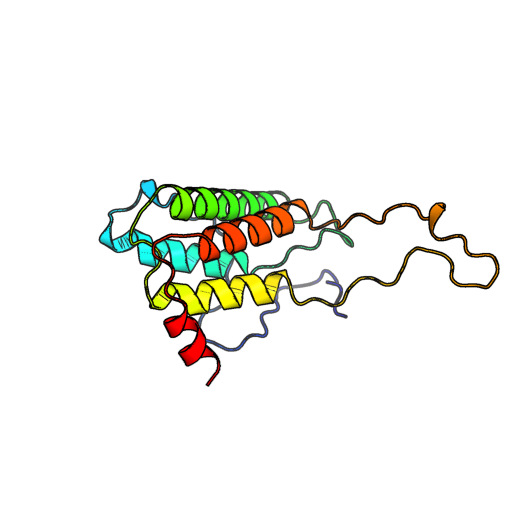 7.349 14.532 1.00 93.62 83 ASN A CA 1
ATOM 652 C C . ASN A 1 83 ? -4.235 6.061 15.324 1.00 93.62 83 ASN A C 1
ATOM 654 O O . ASN A 1 83 ? -3.504 5.174 14.897 1.00 93.62 83 ASN A O 1
ATOM 658 N N . ARG A 1 84 ? -4.887 5.963 16.486 1.00 91.62 84 ARG A N 1
ATOM 659 C CA . ARG A 1 84 ? -4.841 4.778 17.352 1.00 91.62 84 ARG A CA 1
ATOM 660 C C . ARG A 1 84 ? -6.077 3.914 17.160 1.00 91.62 84 ARG A C 1
ATOM 662 O O . ARG A 1 84 ? -7.152 4.432 16.868 1.00 91.62 84 ARG A O 1
ATOM 669 N N . ASN A 1 85 ? -5.933 2.624 17.429 1.00 92.62 85 ASN A N 1
ATOM 670 C CA . ASN A 1 85 ? -6.957 1.588 17.327 1.00 92.62 85 ASN A CA 1
ATOM 671 C C . ASN A 1 85 ? -7.552 1.439 15.916 1.00 92.62 85 ASN A C 1
ATOM 673 O O . ASN A 1 85 ? -8.688 0.999 15.769 1.00 92.62 85 ASN A O 1
ATOM 677 N N . VAL A 1 86 ? -6.798 1.813 14.877 1.00 94.75 86 VAL A N 1
ATOM 678 C CA . VAL A 1 86 ? -7.232 1.685 13.472 1.00 94.75 86 VAL A CA 1
ATOM 679 C C . VAL A 1 86 ? -6.817 0.357 12.834 1.00 94.75 86 VAL A C 1
ATOM 681 O O . VAL A 1 86 ? -7.315 0.004 11.769 1.00 94.75 86 VAL A O 1
ATOM 684 N N . ILE A 1 87 ? -5.913 -0.388 13.481 1.00 95.25 87 ILE A N 1
ATOM 685 C CA . ILE A 1 87 ? -5.482 -1.725 13.062 1.00 95.25 87 ILE A CA 1
ATOM 686 C C . ILE A 1 87 ? -6.384 -2.761 13.741 1.00 95.25 87 ILE A C 1
ATOM 688 O O . ILE A 1 87 ? -6.061 -3.320 14.787 1.00 95.25 87 ILE A O 1
ATOM 692 N N . THR A 1 88 ? -7.556 -2.979 13.156 1.00 94.50 88 THR A N 1
ATOM 693 C CA . THR A 1 88 ? -8.532 -3.971 13.619 1.00 94.50 88 THR A CA 1
ATOM 694 C C . THR A 1 88 ? -8.315 -5.319 12.932 1.00 94.50 88 THR A C 1
ATOM 696 O O . THR A 1 88 ? -7.628 -5.415 11.915 1.00 94.50 88 THR A O 1
ATOM 699 N N . GLU A 1 89 ? -8.901 -6.386 13.475 1.00 92.94 89 GLU A N 1
ATOM 700 C CA . GLU A 1 89 ? -8.760 -7.753 12.952 1.00 92.94 89 GLU A CA 1
ATOM 701 C C . GLU A 1 89 ? -9.056 -7.889 11.437 1.00 92.94 89 GLU A C 1
ATOM 703 O O . GLU A 1 89 ? -8.249 -8.510 10.742 1.00 92.94 89 GLU A O 1
ATOM 708 N N . PRO A 1 90 ? -10.100 -7.247 10.862 1.00 93.75 90 PRO A N 1
ATOM 709 C CA . PRO A 1 90 ? -10.366 -7.310 9.421 1.00 93.75 90 PRO A CA 1
ATOM 710 C C . PRO A 1 90 ? -9.283 -6.674 8.533 1.00 93.75 90 PRO A C 1
ATOM 712 O O . PRO A 1 90 ? -9.223 -6.973 7.341 1.00 93.75 90 PRO A O 1
ATOM 715 N N . ILE A 1 91 ? -8.429 -5.801 9.080 1.00 95.56 91 ILE A N 1
ATOM 716 C CA . ILE A 1 91 ? -7.382 -5.095 8.326 1.00 95.56 91 ILE A CA 1
ATOM 717 C C . ILE A 1 91 ? -6.179 -5.996 8.036 1.00 95.56 91 ILE A C 1
ATOM 719 O O . ILE A 1 91 ? -5.579 -5.885 6.966 1.00 95.56 91 ILE A O 1
ATOM 723 N N . TYR A 1 92 ? -5.835 -6.908 8.949 1.00 95.12 92 TYR A N 1
ATOM 724 C CA . TYR A 1 92 ? -4.662 -7.783 8.829 1.00 95.12 92 TYR A CA 1
ATOM 725 C C . TYR A 1 92 ? -4.593 -8.544 7.494 1.00 95.12 92 TYR A C 1
ATOM 727 O O . TYR A 1 92 ? -3.580 -8.406 6.800 1.00 95.12 92 TYR A O 1
ATOM 735 N N . PRO A 1 93 ? -5.624 -9.312 7.082 1.00 95.19 93 PRO A N 1
ATOM 736 C CA . PRO A 1 93 ? -5.557 -10.054 5.825 1.00 95.19 93 PRO A CA 1
ATOM 737 C C . PRO A 1 93 ? -5.452 -9.132 4.602 1.00 95.19 93 PRO A C 1
ATOM 739 O O . PRO A 1 93 ? -4.743 -9.459 3.653 1.00 95.19 93 PRO A O 1
ATOM 742 N N . GLU A 1 94 ? -6.096 -7.963 4.628 1.00 97.00 94 GLU A N 1
ATOM 743 C CA . GLU A 1 94 ? -6.067 -6.999 3.520 1.00 97.00 94 GLU A CA 1
ATOM 744 C C . GLU A 1 94 ? -4.678 -6.356 3.367 1.00 97.00 94 GLU A C 1
ATOM 746 O O . GLU A 1 94 ? -4.180 -6.220 2.249 1.00 97.00 94 GLU A O 1
ATOM 751 N N . VAL A 1 95 ? -4.012 -6.018 4.478 1.00 97.31 95 VAL A N 1
ATOM 752 C CA . VAL A 1 95 ? -2.637 -5.487 4.482 1.00 97.31 95 VAL A CA 1
ATOM 753 C C . VAL A 1 95 ? -1.645 -6.521 3.961 1.00 97.31 95 VAL A C 1
ATOM 755 O O . VAL A 1 95 ? -0.848 -6.210 3.075 1.00 97.31 95 VAL A O 1
ATOM 758 N N . VAL A 1 96 ? -1.706 -7.754 4.476 1.00 96.12 96 VAL A N 1
ATOM 759 C CA . VAL A 1 96 ? -0.812 -8.843 4.052 1.00 96.12 96 VAL A CA 1
ATOM 760 C C . VAL A 1 96 ? -1.010 -9.152 2.570 1.00 96.12 96 VAL A C 1
ATOM 762 O O . VAL A 1 96 ? -0.031 -9.284 1.834 1.00 96.12 96 VAL A O 1
ATOM 765 N N . HIS A 1 97 ? -2.261 -9.211 2.110 1.00 95.69 97 HIS A N 1
ATOM 766 C CA . HIS A 1 97 ? -2.570 -9.432 0.703 1.00 95.69 97 HIS A CA 1
ATOM 767 C C . HIS A 1 97 ? -2.048 -8.294 -0.187 1.00 95.69 97 HIS A C 1
ATOM 769 O O . HIS A 1 97 ? -1.366 -8.562 -1.176 1.00 95.69 97 HIS A O 1
ATOM 775 N N . MET A 1 98 ? -2.302 -7.032 0.178 1.00 97.81 98 MET A N 1
ATOM 776 C CA . MET A 1 98 ? -1.826 -5.865 -0.574 1.00 97.81 98 MET A CA 1
ATOM 777 C C . MET A 1 98 ? -0.296 -5.835 -0.660 1.00 97.81 98 MET A C 1
ATOM 779 O O . MET A 1 98 ? 0.253 -5.608 -1.743 1.00 97.81 98 MET A O 1
ATOM 783 N N . PHE A 1 99 ? 0.397 -6.137 0.442 1.00 97.50 99 PHE A N 1
ATOM 784 C CA . PHE A 1 99 ? 1.853 -6.250 0.459 1.00 97.50 99 PHE A CA 1
ATOM 785 C C . PHE A 1 99 ? 2.338 -7.369 -0.470 1.00 97.50 99 PHE A C 1
ATOM 787 O O . PHE A 1 99 ? 3.162 -7.121 -1.348 1.00 97.50 99 PHE A O 1
ATOM 794 N N . ALA A 1 100 ? 1.788 -8.579 -0.339 1.00 95.50 100 ALA A N 1
ATOM 795 C CA . ALA A 1 100 ? 2.177 -9.728 -1.154 1.00 95.50 100 ALA A CA 1
ATOM 796 C C . ALA A 1 100 ? 2.000 -9.461 -2.659 1.00 95.50 100 ALA A C 1
ATOM 798 O O . ALA A 1 100 ? 2.918 -9.726 -3.433 1.00 95.50 100 ALA A O 1
ATOM 799 N N . VAL A 1 101 ? 0.870 -8.872 -3.068 1.00 95.38 101 VAL A N 1
ATOM 800 C CA . VAL A 1 101 ? 0.579 -8.544 -4.476 1.00 95.38 101 VAL A CA 1
ATOM 801 C C . VAL A 1 101 ? 1.585 -7.549 -5.063 1.00 95.38 101 VAL A C 1
ATOM 803 O O . VAL A 1 101 ? 1.966 -7.674 -6.225 1.00 95.38 101 VAL A O 1
ATOM 806 N N . ASN A 1 102 ? 2.034 -6.564 -4.282 1.00 95.81 102 ASN A N 1
ATOM 807 C CA . ASN A 1 102 ? 2.987 -5.557 -4.757 1.00 95.81 102 ASN A CA 1
ATOM 808 C C . ASN A 1 102 ? 4.449 -6.045 -4.691 1.00 95.81 102 ASN A C 1
ATOM 810 O O . ASN A 1 102 ? 5.277 -5.653 -5.520 1.00 95.81 102 ASN A O 1
ATOM 814 N N . MET A 1 103 ? 4.781 -6.896 -3.716 1.00 94.94 103 MET A N 1
ATOM 815 C CA . MET A 1 103 ? 6.166 -7.243 -3.397 1.00 94.94 103 MET A CA 1
ATOM 816 C C . MET A 1 103 ? 6.633 -8.574 -3.980 1.00 94.94 103 MET A C 1
ATOM 818 O O . MET A 1 103 ? 7.780 -8.669 -4.418 1.00 94.94 103 MET A O 1
ATOM 822 N N . PHE A 1 104 ? 5.778 -9.596 -4.011 1.00 93.81 104 PHE A N 1
ATOM 823 C CA . PHE A 1 104 ? 6.158 -10.930 -4.474 1.00 93.81 104 PHE A CA 1
ATOM 824 C C . PHE A 1 104 ? 6.029 -11.024 -5.992 1.00 93.81 104 PHE A C 1
ATOM 826 O O . PHE A 1 104 ? 5.032 -11.486 -6.543 1.00 93.81 104 PHE A O 1
ATOM 833 N N . ARG A 1 105 ? 7.084 -10.571 -6.669 1.00 88.06 105 ARG A N 1
ATOM 834 C CA . ARG A 1 105 ? 7.229 -10.602 -8.125 1.00 88.06 105 ARG A CA 1
ATOM 835 C C . ARG A 1 105 ? 8.553 -11.238 -8.524 1.00 88.06 105 ARG A C 1
ATOM 837 O O . ARG A 1 105 ? 9.511 -11.251 -7.755 1.00 88.06 105 ARG A O 1
ATOM 844 N N . THR A 1 106 ? 8.617 -11.744 -9.750 1.00 86.06 106 THR A N 1
ATOM 845 C CA . THR A 1 106 ? 9.886 -12.172 -10.344 1.00 86.06 106 THR A CA 1
ATOM 846 C C . THR A 1 106 ? 10.787 -10.953 -10.514 1.00 86.06 106 THR A C 1
ATOM 848 O O . THR A 1 106 ? 10.356 -9.950 -11.082 1.00 86.06 106 THR A O 1
ATOM 851 N N . LEU A 1 107 ? 12.022 -11.036 -10.019 1.00 78.81 107 LEU A N 1
ATOM 852 C CA . LEU A 1 107 ? 13.013 -9.988 -10.239 1.00 78.81 107 LEU A CA 1
ATOM 853 C C . LEU A 1 107 ? 13.394 -9.941 -11.728 1.00 78.81 107 LEU A C 1
ATOM 855 O O . LEU A 1 107 ? 13.462 -10.999 -12.366 1.00 78.81 107 LEU A O 1
ATOM 859 N N . PRO A 1 108 ? 13.625 -8.745 -12.297 1.00 78.81 108 PRO A N 1
ATOM 860 C CA . PRO A 1 108 ? 14.161 -8.641 -13.645 1.00 78.81 108 PRO A CA 1
ATOM 861 C C . PRO A 1 108 ? 15.520 -9.359 -13.730 1.00 78.81 108 PRO A C 1
ATOM 863 O O . PRO A 1 108 ? 16.222 -9.473 -12.720 1.00 78.81 108 PRO A O 1
ATOM 866 N N . PRO A 1 109 ? 15.891 -9.879 -14.912 1.00 81.75 109 PRO A N 1
ATOM 867 C CA . PRO A 1 109 ? 17.209 -10.474 -15.107 1.00 81.75 109 PRO A CA 1
ATOM 868 C C . PRO A 1 109 ? 18.310 -9.454 -14.787 1.00 81.75 109 PRO A C 1
ATOM 870 O O . PRO A 1 109 ? 18.106 -8.253 -14.957 1.00 81.75 109 PRO A O 1
ATOM 873 N N . SER A 1 110 ? 19.471 -9.940 -14.339 1.00 78.94 110 SER A N 1
ATOM 874 C CA . SER A 1 110 ? 20.625 -9.077 -14.063 1.00 78.94 110 SER A CA 1
ATOM 875 C C . SER A 1 110 ? 21.037 -8.309 -15.319 1.00 78.94 110 SER A C 1
ATOM 877 O O . SER A 1 110 ? 21.195 -8.910 -16.384 1.00 78.94 110 SER A O 1
ATOM 879 N N . SER A 1 111 ? 21.233 -6.998 -15.177 1.00 76.62 111 SER A N 1
ATOM 880 C CA . SER A 1 111 ? 21.817 -6.139 -16.214 1.00 76.62 111 SER A CA 1
ATOM 881 C C . SER A 1 111 ? 23.341 -6.283 -16.293 1.00 76.62 111 SER A C 1
ATOM 883 O O . SER A 1 111 ? 23.939 -5.899 -17.296 1.00 76.62 111 SER A O 1
ATOM 885 N N . ASN A 1 112 ? 23.961 -6.830 -15.244 1.00 77.88 112 ASN A N 1
ATOM 886 C CA . ASN A 1 112 ? 25.411 -6.865 -15.091 1.00 77.88 112 ASN A CA 1
ATOM 887 C C . ASN A 1 112 ? 26.012 -8.060 -15.848 1.00 77.88 112 ASN A C 1
ATOM 889 O O . ASN A 1 112 ? 25.404 -9.143 -15.874 1.00 77.88 112 ASN A O 1
ATOM 893 N N . PRO A 1 113 ? 27.190 -7.890 -16.479 1.00 77.62 113 PRO A N 1
ATOM 894 C CA . PRO A 1 113 ? 27.852 -8.966 -17.204 1.00 77.62 113 PRO A CA 1
ATOM 895 C C . PRO A 1 113 ? 28.184 -10.130 -16.262 1.00 77.62 113 PRO A C 1
ATOM 897 O O . PRO A 1 113 ? 28.480 -9.947 -15.091 1.00 77.62 113 PRO A O 1
ATOM 900 N N . THR A 1 114 ? 28.134 -11.360 -16.773 1.00 76.50 114 THR A N 1
ATOM 901 C CA . THR A 1 114 ? 28.528 -12.559 -16.015 1.00 76.50 114 THR A CA 1
ATOM 902 C C . THR A 1 114 ? 29.784 -13.153 -16.643 1.00 76.50 114 THR A C 1
ATOM 904 O O . THR A 1 114 ? 29.844 -13.321 -17.860 1.00 76.50 114 THR A O 1
ATOM 907 N N . GLY A 1 115 ? 30.812 -13.463 -15.846 1.00 79.50 115 GLY A N 1
ATOM 908 C CA . GLY A 1 115 ? 32.062 -14.024 -16.368 1.00 79.50 115 GLY A CA 1
ATOM 909 C C . GLY A 1 115 ? 33.253 -13.899 -15.420 1.00 79.50 115 GLY A C 1
ATOM 910 O O . GLY A 1 115 ? 33.139 -13.348 -14.335 1.00 79.50 115 GLY A O 1
ATOM 911 N N . ALA A 1 116 ? 34.405 -14.431 -15.839 1.00 76.25 116 ALA A N 1
ATOM 912 C CA . ALA A 1 116 ? 35.642 -14.425 -15.048 1.00 76.25 116 ALA A CA 1
ATOM 913 C C . ALA A 1 116 ? 36.348 -13.054 -15.000 1.00 76.25 116 ALA A C 1
ATOM 915 O O . ALA A 1 116 ? 37.254 -12.869 -14.196 1.00 76.25 116 ALA A O 1
ATOM 916 N N . GLU A 1 117 ? 35.930 -12.117 -15.853 1.00 77.50 117 GLU A N 1
ATOM 917 C CA . GLU A 1 117 ? 36.430 -10.733 -15.916 1.00 77.50 117 GLU A CA 1
ATOM 918 C C . GLU A 1 117 ? 35.485 -9.748 -15.206 1.00 77.50 117 GLU A C 1
ATOM 920 O O . GLU A 1 117 ? 35.628 -8.539 -15.336 1.00 77.50 117 GLU A O 1
ATOM 925 N N . PHE A 1 118 ? 34.487 -10.270 -14.491 1.00 77.19 118 PHE A N 1
ATOM 926 C CA . PHE A 1 118 ? 33.503 -9.483 -13.767 1.00 77.19 118 PHE A CA 1
ATOM 927 C C . PHE A 1 118 ? 34.074 -8.967 -12.443 1.00 77.19 118 PHE A C 1
ATOM 929 O O . PHE A 1 118 ? 34.387 -9.770 -11.560 1.00 77.19 118 PHE A O 1
ATOM 936 N N . ASP A 1 119 ? 34.161 -7.645 -12.303 1.00 81.69 119 ASP A N 1
ATOM 937 C CA . ASP A 1 119 ? 34.420 -6.980 -11.028 1.00 81.69 119 ASP A CA 1
ATOM 938 C C . ASP A 1 119 ? 33.100 -6.434 -10.443 1.00 81.69 119 ASP A C 1
ATOM 940 O O . ASP A 1 119 ? 32.552 -5.471 -10.979 1.00 81.69 119 ASP A O 1
ATOM 944 N N . PRO A 1 120 ? 32.567 -7.019 -9.352 1.00 78.94 120 PRO A N 1
ATOM 945 C CA . PRO A 1 120 ? 31.330 -6.553 -8.727 1.00 78.94 120 PRO A CA 1
ATOM 946 C C . PRO A 1 120 ? 31.436 -5.149 -8.110 1.00 78.94 120 PRO A C 1
ATOM 948 O O . PRO A 1 120 ? 30.406 -4.573 -7.766 1.00 78.94 120 PRO A O 1
ATOM 951 N N . GLU A 1 121 ? 32.641 -4.587 -7.939 1.00 82.25 121 GLU A N 1
ATOM 952 C CA . GLU A 1 121 ? 32.807 -3.195 -7.496 1.00 82.25 121 GLU A CA 1
ATOM 953 C C . GLU A 1 121 ? 32.538 -2.177 -8.620 1.00 82.25 121 GLU A C 1
ATOM 955 O O . GLU A 1 121 ? 32.225 -1.021 -8.328 1.00 82.25 121 GLU A O 1
ATOM 960 N N . GLU A 1 122 ? 32.601 -2.596 -9.890 1.00 82.38 122 GLU A N 1
ATOM 961 C CA . GLU A 1 122 ? 32.315 -1.748 -11.060 1.00 82.38 122 GLU A CA 1
ATOM 962 C C . GLU A 1 122 ? 30.838 -1.787 -11.495 1.00 82.38 122 GLU A C 1
ATOM 964 O O . GLU A 1 122 ? 30.446 -1.106 -12.446 1.00 82.38 122 GLU A O 1
ATOM 969 N N . ASP A 1 123 ? 29.999 -2.557 -10.799 1.00 79.75 123 ASP A N 1
ATOM 970 C CA . ASP A 1 123 ? 28.588 -2.719 -11.135 1.00 79.75 123 ASP A CA 1
ATOM 971 C C . ASP A 1 123 ? 27.794 -1.413 -11.030 1.00 79.75 123 ASP A C 1
ATOM 973 O O . ASP A 1 123 ? 27.650 -0.815 -9.958 1.00 79.75 123 ASP A O 1
ATOM 977 N N . GLU A 1 124 ? 27.163 -1.016 -12.136 1.00 81.19 124 GLU A N 1
ATOM 978 C CA . GLU A 1 124 ? 26.192 0.071 -12.105 1.00 81.19 124 GLU A CA 1
ATOM 979 C C . GLU A 1 124 ? 24.913 -0.375 -11.365 1.00 81.19 124 GLU A C 1
ATOM 981 O O . GLU A 1 124 ? 24.321 -1.417 -11.680 1.00 81.19 124 GLU A O 1
ATOM 986 N N . PRO A 1 125 ? 24.421 0.406 -10.384 1.00 82.06 125 PRO A N 1
ATOM 987 C CA . PRO A 1 125 ? 23.226 0.037 -9.642 1.00 82.06 125 PRO A CA 1
ATOM 988 C C . PRO A 1 125 ? 21.989 0.096 -10.546 1.00 82.06 125 PRO A C 1
ATOM 990 O O . PRO A 1 125 ? 21.567 1.163 -10.995 1.00 82.06 125 PRO A O 1
ATOM 993 N N . THR A 1 126 ? 21.348 -1.054 -10.767 1.00 81.75 126 THR A N 1
ATOM 994 C CA . THR A 1 126 ? 20.052 -1.108 -11.456 1.00 81.75 126 THR A CA 1
ATOM 995 C C . THR A 1 126 ? 18.940 -0.654 -1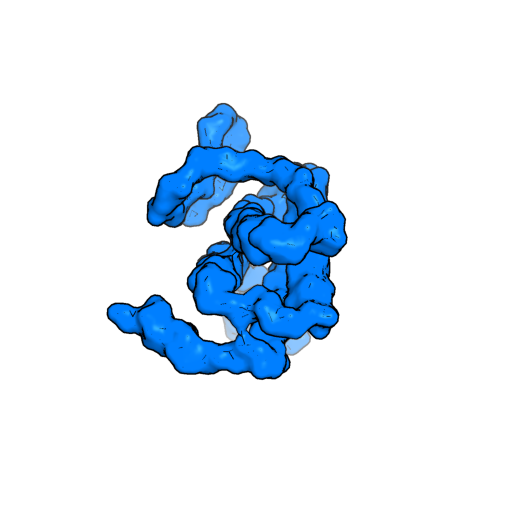0.504 1.00 81.75 126 THR A C 1
ATOM 997 O O . THR A 1 126 ? 18.680 -1.291 -9.482 1.00 81.75 126 THR A O 1
ATOM 1000 N N . LEU A 1 127 ? 18.266 0.449 -10.841 1.00 88.25 127 LEU A N 1
ATOM 1001 C CA . LEU A 1 127 ? 17.145 0.988 -10.064 1.00 88.25 127 LEU A CA 1
ATOM 1002 C C . LEU A 1 127 ? 15.815 0.316 -10.437 1.00 88.25 127 LEU A C 1
ATOM 1004 O O . LEU A 1 127 ? 15.559 -0.005 -11.596 1.00 88.25 127 LEU A O 1
ATOM 1008 N N . GLU A 1 128 ? 14.930 0.159 -9.454 1.00 90.50 128 GLU A N 1
ATOM 1009 C CA . GLU A 1 128 ? 13.577 -0.364 -9.661 1.00 90.50 128 GLU A CA 1
ATOM 1010 C C . GLU A 1 128 ? 12.639 0.739 -10.180 1.00 90.50 128 GLU A C 1
ATOM 1012 O O . GLU A 1 128 ? 12.364 1.719 -9.488 1.00 90.50 128 GLU A O 1
ATOM 1017 N N . ALA A 1 129 ? 12.104 0.582 -11.392 1.00 92.06 129 ALA A N 1
ATOM 1018 C CA . ALA A 1 129 ? 11.258 1.596 -12.025 1.00 92.06 129 ALA A CA 1
ATOM 1019 C C . ALA A 1 129 ? 9.938 1.840 -11.265 1.00 92.06 129 ALA A C 1
ATOM 1021 O O . ALA A 1 129 ? 9.428 2.961 -11.248 1.00 92.06 129 ALA A O 1
ATOM 1022 N N . ALA A 1 130 ? 9.395 0.814 -10.598 1.00 94.94 130 ALA A N 1
ATOM 1023 C CA . ALA A 1 130 ? 8.170 0.924 -9.801 1.00 94.94 130 ALA A CA 1
ATOM 1024 C C . ALA A 1 130 ? 8.397 1.495 -8.384 1.00 94.94 130 ALA A C 1
ATOM 1026 O O . ALA A 1 130 ? 7.459 1.547 -7.578 1.00 94.94 130 ALA A O 1
ATOM 1027 N N . TRP A 1 131 ? 9.617 1.948 -8.064 1.00 96.19 131 TRP A N 1
ATOM 1028 C CA . TRP A 1 131 ? 9.982 2.471 -6.743 1.00 96.19 131 TRP A CA 1
ATOM 1029 C C . TRP A 1 131 ? 9.037 3.543 -6.174 1.00 96.19 131 TRP A C 1
ATOM 1031 O O . TRP A 1 131 ? 8.733 3.450 -4.985 1.00 96.19 131 TRP A O 1
ATOM 1041 N N . PRO A 1 132 ? 8.464 4.480 -6.965 1.00 96.00 132 PRO A N 1
ATOM 1042 C CA . PRO A 1 132 ? 7.511 5.463 -6.439 1.00 96.00 132 PRO A CA 1
ATOM 1043 C C . PRO A 1 132 ? 6.289 4.859 -5.729 1.00 96.00 132 PRO A C 1
ATOM 1045 O O . PRO A 1 132 ? 5.698 5.505 -4.866 1.00 96.00 132 PRO A O 1
ATOM 1048 N N . HIS A 1 133 ? 5.882 3.635 -6.087 1.00 97.44 133 HIS A N 1
ATOM 1049 C CA . HIS A 1 133 ? 4.833 2.897 -5.374 1.00 97.44 133 HIS A CA 1
ATOM 1050 C C . HIS A 1 133 ? 5.418 1.956 -4.325 1.00 97.44 133 HIS A C 1
ATOM 1052 O O . HIS A 1 133 ? 4.909 1.905 -3.209 1.00 97.44 133 HIS A O 1
ATOM 1058 N N . LEU A 1 134 ? 6.485 1.227 -4.660 1.00 97.25 134 LEU A N 1
ATOM 1059 C CA . LEU A 1 134 ? 7.060 0.215 -3.770 1.00 97.25 134 LEU A CA 1
ATOM 1060 C C . LEU A 1 134 ? 7.642 0.813 -2.489 1.00 97.25 134 LEU A C 1
ATOM 1062 O O . LEU A 1 134 ? 7.482 0.218 -1.428 1.00 97.25 134 LEU A O 1
ATOM 1066 N N . GLN A 1 135 ? 8.243 2.003 -2.563 1.00 98.06 135 GLN A N 1
ATOM 1067 C CA . GLN A 1 135 ? 8.718 2.729 -1.388 1.00 98.06 135 GLN A CA 1
ATOM 1068 C C . GLN A 1 135 ? 7.591 2.921 -0.365 1.00 98.06 135 GLN A C 1
ATOM 1070 O O . GLN A 1 135 ? 7.774 2.628 0.813 1.00 98.06 135 GLN A O 1
ATOM 1075 N N . LEU A 1 136 ? 6.411 3.351 -0.821 1.00 98.50 136 LEU A N 1
ATOM 1076 C CA . LEU A 1 136 ? 5.260 3.590 0.049 1.00 98.50 136 LEU A CA 1
ATOM 1077 C C . LEU A 1 136 ? 4.632 2.288 0.557 1.00 98.50 136 LEU A C 1
ATOM 1079 O O . LEU A 1 136 ? 4.152 2.252 1.683 1.00 98.50 136 LEU A O 1
ATOM 1083 N N . VAL A 1 137 ? 4.649 1.210 -0.236 1.00 98.44 137 VAL A N 1
ATOM 1084 C CA . VAL A 1 137 ? 4.205 -0.118 0.226 1.00 98.44 137 VAL A CA 1
ATOM 1085 C C . VAL A 1 137 ? 5.108 -0.623 1.355 1.00 98.44 137 VAL A C 1
ATOM 1087 O O . VAL A 1 137 ? 4.601 -1.106 2.368 1.00 98.44 137 VAL A O 1
ATOM 1090 N N . TYR A 1 138 ? 6.429 -0.474 1.219 1.00 98.25 138 TYR A N 1
ATOM 1091 C CA . TYR A 1 138 ? 7.377 -0.803 2.283 1.00 98.25 138 TYR A CA 1
ATOM 1092 C C . TYR A 1 138 ? 7.175 0.063 3.520 1.00 98.25 138 TYR A C 1
ATOM 1094 O O . TYR A 1 138 ? 7.088 -0.463 4.626 1.00 98.25 138 TYR A O 1
ATOM 1102 N N . GLU A 1 139 ? 7.087 1.378 3.341 1.00 98.38 139 GLU A N 1
ATOM 1103 C CA . GLU A 1 139 ? 6.888 2.317 4.440 1.00 98.38 139 GLU A CA 1
ATOM 1104 C C . GLU A 1 139 ? 5.593 2.021 5.200 1.00 98.38 139 GLU A C 1
ATOM 1106 O O . GLU A 1 139 ? 5.608 1.920 6.426 1.00 98.38 139 GLU A O 1
ATOM 1111 N N . PHE A 1 140 ? 4.496 1.800 4.475 1.00 98.56 140 PHE A N 1
ATOM 1112 C CA . PHE A 1 140 ? 3.214 1.408 5.046 1.00 98.56 140 PHE A CA 1
ATOM 1113 C C . PHE A 1 140 ? 3.327 0.119 5.859 1.00 98.56 140 PHE A C 1
ATOM 1115 O O . PHE A 1 140 ? 2.881 0.071 7.003 1.00 98.56 140 PHE A O 1
ATOM 1122 N N . PHE A 1 141 ? 3.953 -0.917 5.297 1.00 98.06 141 PHE A N 1
ATOM 1123 C CA . PHE A 1 141 ? 4.083 -2.199 5.980 1.00 98.06 141 PHE A CA 1
ATOM 1124 C C . PHE A 1 141 ? 4.980 -2.108 7.221 1.00 98.06 141 PHE A C 1
ATOM 1126 O O . PHE A 1 141 ? 4.652 -2.683 8.254 1.00 98.06 141 PHE A O 1
ATOM 1133 N N . LEU A 1 142 ? 6.064 -1.328 7.166 1.00 97.94 142 LEU A N 1
ATOM 1134 C CA . LEU A 1 142 ? 6.913 -1.061 8.330 1.00 97.94 142 LEU A CA 1
ATOM 1135 C C . LEU A 1 142 ? 6.143 -0.329 9.433 1.00 97.94 142 LEU A C 1
ATOM 1137 O O . LEU A 1 142 ? 6.166 -0.771 10.578 1.00 97.94 142 LEU A O 1
ATOM 1141 N N . ARG A 1 143 ? 5.401 0.736 9.100 1.00 97.88 143 ARG A N 1
ATOM 1142 C CA . ARG A 1 143 ? 4.564 1.452 10.079 1.00 97.88 143 ARG A CA 1
ATOM 1143 C C . ARG A 1 143 ? 3.467 0.569 10.666 1.00 97.88 143 ARG A C 1
ATOM 1145 O O . ARG A 1 143 ? 3.162 0.691 11.847 1.00 97.88 143 ARG A O 1
ATOM 1152 N N . PHE A 1 144 ? 2.899 -0.334 9.871 1.00 97.12 144 PHE A N 1
ATOM 1153 C CA . PHE A 1 144 ? 1.920 -1.312 10.341 1.00 97.12 144 PHE A CA 1
ATOM 1154 C C . PHE A 1 144 ? 2.524 -2.266 11.383 1.00 97.12 144 PHE A C 1
ATOM 1156 O O . PHE A 1 144 ? 1.916 -2.470 12.430 1.00 97.12 144 PHE A O 1
ATOM 1163 N N . LEU A 1 145 ? 3.725 -2.799 11.133 1.00 95.69 145 LEU A N 1
ATOM 1164 C CA . LEU A 1 145 ? 4.421 -3.701 12.060 1.00 95.69 145 LEU A CA 1
ATOM 1165 C C . LEU A 1 145 ? 4.927 -3.001 13.329 1.00 95.69 145 LEU A C 1
ATOM 1167 O O . LEU A 1 145 ? 4.977 -3.613 14.392 1.00 95.69 145 LEU A O 1
ATOM 1171 N N . GLU A 1 146 ? 5.321 -1.733 13.222 1.00 95.25 146 GLU A N 1
ATOM 1172 C CA . GLU A 1 146 ? 5.813 -0.924 14.345 1.00 95.25 146 GLU A CA 1
ATOM 1173 C C . GLU A 1 146 ? 4.691 -0.289 15.179 1.00 95.25 146 GLU A C 1
ATOM 1175 O O . GLU A 1 146 ? 4.963 0.323 16.216 1.00 95.25 146 GLU A O 1
ATOM 1180 N N . SER A 1 147 ? 3.435 -0.401 14.738 1.00 95.12 147 SER A N 1
ATOM 1181 C CA . SER A 1 147 ? 2.307 0.194 15.446 1.00 95.12 147 SER A CA 1
ATOM 1182 C C . SER A 1 147 ? 2.133 -0.431 16.835 1.00 95.12 147 SER A C 1
ATOM 1184 O O . SER A 1 147 ? 2.146 -1.656 16.963 1.00 95.12 147 SER A O 1
ATOM 1186 N N . PRO A 1 148 ? 1.887 0.371 17.888 1.00 92.56 148 PRO A N 1
ATOM 1187 C CA . PRO A 1 148 ? 1.595 -0.160 19.220 1.00 92.56 148 PRO A CA 1
ATOM 1188 C C . PRO A 1 148 ? 0.294 -0.977 19.270 1.00 92.56 148 PRO A C 1
ATOM 1190 O O . PRO A 1 148 ? 0.106 -1.758 20.201 1.00 92.56 148 PRO A O 1
ATOM 1193 N N . ASP A 1 149 ? -0.590 -0.806 18.283 1.00 91.12 149 ASP A N 1
ATOM 1194 C CA . ASP A 1 149 ? -1.856 -1.537 18.172 1.00 91.12 149 ASP A CA 1
ATOM 1195 C C . ASP A 1 149 ? -1.693 -2.883 17.441 1.00 91.12 149 ASP A C 1
ATOM 1197 O O . ASP A 1 149 ? -2.643 -3.662 17.336 1.00 91.12 149 ASP A O 1
ATOM 1201 N N . PHE A 1 150 ? -0.496 -3.172 16.921 1.00 92.44 150 PHE A N 1
ATOM 1202 C CA . PHE A 1 150 ? -0.203 -4.420 16.233 1.00 92.44 150 PHE A CA 1
ATOM 1203 C C . PHE A 1 150 ? -0.183 -5.603 17.212 1.00 92.44 150 PHE A C 1
ATOM 1205 O O . PHE A 1 150 ? 0.514 -5.603 18.228 1.00 92.44 150 PHE A O 1
ATOM 1212 N N . GLN A 1 151 ? -0.937 -6.651 16.883 1.00 90.38 151 GLN A N 1
ATOM 1213 C CA . GLN A 1 151 ? -1.072 -7.869 17.675 1.00 90.38 151 GLN A CA 1
ATOM 1214 C C . GLN A 1 151 ? -0.506 -9.067 16.895 1.00 90.38 151 GLN A C 1
ATOM 1216 O O . GLN A 1 151 ? -1.190 -9.608 16.022 1.00 90.38 151 GLN A O 1
ATOM 1221 N N . PRO A 1 152 ? 0.710 -9.548 17.228 1.00 86.25 152 PRO A N 1
ATOM 1222 C CA . PRO A 1 152 ? 1.378 -10.616 16.476 1.00 86.25 152 PRO A CA 1
ATOM 1223 C C . PRO A 1 152 ? 0.562 -11.910 16.362 1.00 86.25 152 PRO A C 1
ATOM 1225 O O . PRO A 1 152 ? 0.616 -12.590 15.343 1.00 86.25 152 PRO A O 1
ATOM 1228 N N . ASN A 1 153 ? -0.229 -12.230 17.391 1.00 85.12 153 ASN A N 1
ATOM 1229 C CA . ASN A 1 153 ? -1.005 -13.470 17.455 1.00 85.12 153 ASN A CA 1
ATOM 1230 C C . ASN A 1 153 ? -2.085 -13.571 16.368 1.00 85.12 153 ASN A C 1
ATOM 1232 O O . ASN A 1 153 ? -2.456 -14.683 16.006 1.00 85.12 153 ASN A O 1
ATOM 1236 N N . ILE A 1 154 ? -2.583 -12.443 15.846 1.00 79.81 154 ILE A N 1
ATOM 1237 C CA . ILE A 1 154 ? -3.613 -12.435 14.796 1.00 79.81 154 ILE A CA 1
ATOM 1238 C C . ILE A 1 154 ? -3.046 -12.985 13.481 1.00 79.81 154 ILE A C 1
ATOM 1240 O O . ILE A 1 154 ? -3.709 -13.770 12.807 1.00 79.81 154 ILE A O 1
ATOM 1244 N N . LEU A 1 155 ? -1.795 -12.651 13.140 1.00 71.94 155 LEU A N 1
ATOM 1245 C CA . LEU A 1 155 ? -1.153 -13.162 11.923 1.00 71.94 155 LEU A CA 1
ATOM 1246 C C . LEU A 1 155 ? -0.981 -14.683 11.946 1.00 71.94 155 LEU A C 1
ATOM 1248 O O . LEU A 1 155 ? -1.117 -15.326 10.908 1.00 71.94 155 LEU A O 1
ATOM 1252 N N . THR A 1 156 ? -0.730 -15.263 13.118 1.00 64.69 156 THR A N 1
ATOM 1253 C CA . THR A 1 156 ? -0.534 -16.709 13.281 1.00 64.69 156 THR A CA 1
ATOM 1254 C C . THR A 1 156 ? -1.783 -17.516 12.909 1.00 64.69 156 THR A C 1
ATOM 1256 O O . THR A 1 156 ? -1.659 -18.648 12.449 1.00 64.69 156 THR A O 1
ATOM 1259 N N . TYR A 1 157 ? -2.982 -16.939 13.057 1.00 61.44 157 TYR A N 1
ATOM 1260 C CA . TYR A 1 157 ? -4.236 -17.578 12.641 1.00 61.44 157 TYR A CA 1
ATOM 1261 C C . TYR A 1 157 ? -4.480 -17.518 11.129 1.00 61.44 157 TYR A C 1
ATOM 1263 O O . TYR A 1 157 ? -5.253 -18.318 10.617 1.00 61.44 157 TYR A O 1
ATOM 1271 N N . LEU A 1 158 ? -3.831 -16.599 10.406 1.00 58.38 158 LEU A N 1
ATOM 1272 C CA . LEU A 1 158 ? -3.993 -16.455 8.953 1.00 58.38 158 LEU A CA 1
ATOM 1273 C C . LEU A 1 158 ? -3.093 -17.408 8.146 1.00 58.38 158 LEU A C 1
ATOM 1275 O O . LEU A 1 158 ? -3.286 -17.550 6.942 1.00 58.38 158 LEU A O 1
ATOM 1279 N N . SER A 1 159 ? -2.105 -18.040 8.789 1.00 54.38 159 SER A N 1
ATOM 1280 C CA . SER A 1 159 ? -1.184 -19.007 8.173 1.00 54.38 159 SER A CA 1
ATOM 1281 C C . SER A 1 159 ? -1.525 -20.479 8.456 1.00 54.38 159 SER A C 1
ATOM 1283 O O . SER A 1 159 ? -0.740 -21.350 8.077 1.00 54.38 159 SER A O 1
ATOM 1285 N N . ALA A 1 160 ? -2.632 -20.751 9.155 1.00 43.59 160 ALA A N 1
ATOM 1286 C CA . ALA A 1 160 ? -3.139 -22.093 9.469 1.00 43.59 160 ALA A CA 1
ATOM 1287 C C . ALA A 1 160 ? -4.345 -22.437 8.584 1.00 43.59 160 ALA A C 1
ATOM 1289 O O . ALA A 1 160 ? -4.453 -23.621 8.194 1.00 43.59 160 ALA A O 1
#

Radius of gyration: 18.38 Å; chains: 1; bounding box: 54×35×47 Å

pLDDT: mean 82.33, std 20.81, range [30.14, 98.56]

InterPro domains:
  IPR002554 Protein phosphatase 2A, regulatory B subunit, B56 [PF01603] (29-155)
  IPR002554 Protein phosphatase 2A, regulatory B subunit, B56 [PTHR10257] (24-155)
  IPR011989 Armadillo-like helical [G3DSA:1.25.10.10] (29-159)
  IPR016024 Armadillo-type fold [SSF48371] (39-155)

Foldseek 3Di:
DDDDDDDDDDDDDPDDDDDPDDDLDQDDQLVVDDPVCSLVSLLVLLVSLLRDDDCDPCVPPPPVSLVSNLVSLVSLLVDLQPDPPSPDLVVVVSLVSSLCSVPVDDDDPDPADDDPPDDPVPDDDDDDRSCSNNVSNVSSVVSQCVRPRDDPVSVVVVVD

Secondary structure (DSSP, 8-state):
-------S------S--SS-------PPPGGGS-HHHHHHHHHHHHHHTT----SSS-TTTTHHHHHHHHHHHHHHHHHHHH-SS---TTHHHHHHHHHHHHH--PPPPP-S--STT--TTSPPPPPPTTHHHHHHHHHHHHHHHH-TT--HHHHHHHT-

Organism: Myotis myotis (NCBI:txid51298)

Sequence (160 aa):
MLTCNKAGGRMVVDAANSNGPFQPVALLHIRDVPPPEQEKLFIQKLRQCCVLFDFVSDPLSDLKWKEVKRAALSEMVEYITHNRNVITEPIYPEVVHMFAVNMFRTLPPSSNPTGAEFDPEEDEPTLEAAWPHLQLVYEFFLRFLESPDFQPNILTYLSA